Protein AF-A0A973KU12-F1 (afdb_monomer)

Sequence (62 aa):
MKSLRKKVAAAAGTASATTNLAPHWTASYLECQTLGNKLAQDGRLTGFNCVAKGNGIWMMPW

Foldseek 3Di:
DDDDPPPPPPPLPQPPLVQPDDKDWDAAPVRLVVVQVVCVVVSNASGWDFPDDDNTTITHTD

Nearest PDB structures (foldseek):
  5j4d-assembly1_QA  TM=5.715E-01  e=1.052E+00  Thermus thermophilus HB27
  1sei-assembly1_B  TM=5.199E-01  e=2.051E+00  Geobacillus stearothermophilus
  4v61-assembly1_AH  TM=5.504E-01  e=2.344E+00  Spinacia oleracea
  8uu4-assembly1_h  TM=6.054E-01  e=5.220E+00  Listeria innocua
  8fmw-assembly1_H  TM=5.438E-01  e=9.516E+00  Borreliella burgdorferi B31

Structure (mmCIF, N/CA/C/O backbone):
data_AF-A0A973KU12-F1
#
_entry.id   AF-A0A973KU12-F1
#
loop_
_atom_site.group_PDB
_atom_site.id
_atom_site.type_symbol
_atom_site.label_atom_id
_atom_site.label_alt_id
_atom_site.label_comp_id
_atom_site.label_asym_id
_atom_site.label_entity_id
_atom_site.label_seq_id
_atom_site.pdbx_PDB_ins_code
_atom_site.Cartn_x
_atom_site.Cartn_y
_atom_site.Cartn_z
_atom_site.occupancy
_atom_site.B_iso_or_equiv
_atom_site.auth_seq_id
_atom_site.auth_comp_id
_atom_site.auth_asym_id
_atom_site.auth_atom_id
_atom_site.pdbx_PDB_model_num
ATOM 1 N N . MET A 1 1 ? 20.879 -22.369 32.086 1.00 41.47 1 MET A N 1
ATOM 2 C CA . MET A 1 1 ? 19.681 -22.994 31.477 1.00 41.47 1 MET A CA 1
ATOM 3 C C . MET A 1 1 ? 18.706 -21.874 31.110 1.00 41.47 1 MET A C 1
ATOM 5 O O . MET A 1 1 ? 18.557 -20.948 31.893 1.00 41.47 1 MET A O 1
ATOM 9 N N . LYS A 1 2 ? 18.192 -21.884 29.869 1.00 46.75 2 LYS A N 1
ATOM 10 C CA . LYS A 1 2 ? 17.432 -20.809 29.191 1.00 46.75 2 LYS A CA 1
ATOM 11 C C . LYS A 1 2 ? 16.177 -20.384 29.966 1.00 46.75 2 LYS A C 1
ATOM 13 O O . LYS A 1 2 ? 15.383 -21.249 30.307 1.00 46.75 2 LYS A O 1
ATOM 18 N N . SER A 1 3 ? 15.940 -19.077 30.118 1.00 47.28 3 SER A N 1
ATOM 19 C CA . SER A 1 3 ? 14.653 -18.563 30.601 1.00 47.28 3 SER A CA 1
ATOM 20 C C . SER A 1 3 ? 14.116 -17.437 29.709 1.00 47.28 3 SER A C 1
ATOM 22 O O . SER A 1 3 ? 14.691 -16.358 29.611 1.00 47.28 3 SER A O 1
ATOM 24 N N . LEU A 1 4 ? 13.027 -17.787 29.019 1.00 55.91 4 LEU A N 1
ATOM 25 C CA . LEU A 1 4 ? 11.940 -16.962 28.486 1.00 55.91 4 LEU A CA 1
ATOM 26 C C . LEU A 1 4 ? 12.261 -15.761 27.572 1.00 55.91 4 LEU A C 1
ATOM 28 O O . LEU A 1 4 ? 12.155 -14.602 27.959 1.00 55.91 4 LEU A O 1
ATOM 32 N N . ARG A 1 5 ? 12.398 -16.034 26.265 1.00 53.94 5 ARG A N 1
ATOM 33 C CA . ARG A 1 5 ? 11.891 -15.100 25.242 1.00 53.94 5 ARG A CA 1
ATOM 34 C C . ARG A 1 5 ? 10.377 -15.279 25.161 1.00 53.94 5 ARG A C 1
ATOM 36 O O . ARG A 1 5 ? 9.895 -16.162 24.452 1.00 53.94 5 ARG A O 1
ATOM 43 N N . LYS A 1 6 ? 9.634 -14.474 25.922 1.00 49.78 6 LYS A N 1
ATOM 44 C CA . LYS A 1 6 ? 8.178 -14.351 25.796 1.00 49.78 6 LYS A CA 1
ATOM 45 C C . LYS A 1 6 ? 7.904 -13.784 24.398 1.00 49.78 6 LYS A C 1
ATOM 47 O O . LYS A 1 6 ? 8.002 -12.582 24.183 1.00 49.78 6 LYS A O 1
ATOM 52 N N . LYS A 1 7 ? 7.672 -14.665 23.418 1.00 53.94 7 LYS A N 1
ATOM 53 C CA . LYS A 1 7 ? 7.161 -14.282 22.100 1.00 53.94 7 LYS A CA 1
ATOM 54 C C . LYS A 1 7 ? 5.773 -13.713 22.347 1.00 53.94 7 LYS A C 1
ATOM 56 O O . LYS A 1 7 ? 4.816 -14.466 22.498 1.00 53.94 7 LYS A O 1
ATOM 61 N N . VAL A 1 8 ? 5.685 -12.393 22.461 1.00 56.97 8 VAL A N 1
ATOM 62 C CA . VAL A 1 8 ? 4.417 -11.694 22.308 1.00 56.97 8 VAL A CA 1
ATOM 63 C C . VAL A 1 8 ? 4.015 -11.960 20.867 1.00 56.97 8 VAL A C 1
ATOM 65 O O . VAL A 1 8 ? 4.561 -11.373 19.936 1.00 56.97 8 VAL A O 1
ATOM 68 N N . ALA A 1 9 ? 3.146 -12.952 20.686 1.00 50.16 9 ALA A N 1
ATOM 69 C CA . ALA A 1 9 ? 2.381 -13.105 19.472 1.00 50.16 9 ALA A CA 1
ATOM 70 C C . ALA A 1 9 ? 1.546 -11.831 19.373 1.00 50.16 9 ALA A C 1
ATOM 72 O O . ALA A 1 9 ? 0.505 -11.709 20.015 1.00 50.16 9 ALA A O 1
ATOM 73 N N . ALA A 1 10 ? 2.062 -10.846 18.640 1.00 52.44 10 ALA A N 1
AT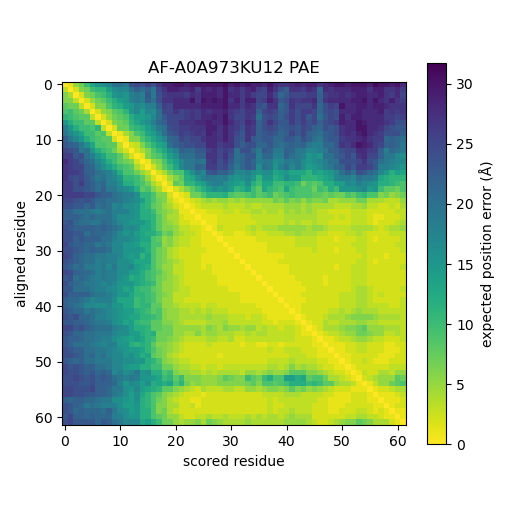OM 74 C CA . ALA A 1 10 ? 1.229 -9.812 18.076 1.00 52.44 10 ALA A CA 1
ATOM 75 C C . ALA A 1 10 ? 0.261 -10.564 17.166 1.00 52.44 10 ALA A C 1
ATOM 77 O O . ALA A 1 10 ? 0.593 -10.922 16.037 1.00 52.44 10 ALA A O 1
ATOM 78 N N . ALA A 1 11 ? -0.902 -10.908 17.716 1.00 45.97 11 ALA A N 1
ATOM 79 C CA . ALA A 1 11 ? -2.071 -11.177 16.922 1.00 45.97 11 ALA A CA 1
ATOM 80 C C . ALA A 1 11 ? -2.295 -9.886 16.137 1.00 45.97 11 ALA A C 1
ATOM 82 O O . ALA A 1 11 ? -2.938 -8.954 16.616 1.00 45.97 11 ALA A O 1
ATOM 83 N N . ALA A 1 12 ? -1.704 -9.818 14.945 1.00 49.78 12 ALA A N 1
ATOM 84 C CA . ALA A 1 12 ? -2.237 -9.037 13.853 1.00 49.78 12 ALA A CA 1
ATOM 85 C C . ALA A 1 12 ? -3.596 -9.674 13.556 1.00 49.78 12 ALA A C 1
ATOM 87 O O . ALA A 1 12 ? -3.750 -10.463 12.627 1.00 49.78 12 ALA A O 1
ATOM 88 N N . GLY A 1 13 ? -4.556 -9.424 14.454 1.00 43.94 13 GLY A N 1
ATOM 89 C CA . GLY A 1 13 ? -5.954 -9.567 14.144 1.00 43.94 13 GLY A CA 1
ATOM 90 C C . GLY A 1 13 ? -6.107 -8.787 12.862 1.00 43.94 13 GLY A C 1
ATOM 91 O O . GLY A 1 13 ? -5.734 -7.614 12.799 1.00 43.94 13 GLY A O 1
ATOM 92 N N . THR A 1 14 ? -6.519 -9.487 11.820 1.00 49.50 14 THR A N 1
ATOM 93 C CA . THR A 1 14 ? -6.962 -8.907 10.568 1.00 49.50 14 THR A CA 1
ATOM 94 C C . THR A 1 14 ? -8.163 -8.053 10.949 1.00 49.50 14 THR A C 1
ATOM 96 O O . THR A 1 14 ? -9.304 -8.499 10.916 1.00 49.50 14 THR A O 1
ATOM 99 N N . ALA A 1 15 ? -7.907 -6.851 11.462 1.00 47.72 15 ALA A N 1
ATOM 100 C CA . ALA A 1 15 ? -8.919 -5.833 11.557 1.00 47.72 15 ALA A CA 1
ATOM 101 C C . ALA A 1 15 ? -9.334 -5.653 10.109 1.00 47.72 15 ALA A C 1
ATOM 103 O O . ALA A 1 15 ? -8.542 -5.152 9.342 1.00 47.72 15 ALA A O 1
ATOM 104 N N . SER A 1 16 ? -10.488 -6.137 9.667 1.00 44.19 16 SER A N 1
ATOM 105 C CA . SER A 1 16 ? -11.011 -5.683 8.383 1.00 44.19 16 SER A CA 1
ATOM 106 C C . SER A 1 16 ? -11.334 -4.200 8.554 1.00 44.19 16 SER A C 1
ATOM 108 O O . SER A 1 16 ? -12.478 -3.843 8.821 1.00 44.19 16 SER A O 1
ATOM 110 N N . ALA A 1 17 ? -10.331 -3.320 8.481 1.00 47.75 17 ALA A N 1
ATOM 111 C CA . ALA A 1 17 ? -10.582 -1.938 8.149 1.00 47.75 17 ALA A CA 1
ATOM 112 C C . ALA A 1 17 ? -11.102 -2.013 6.722 1.00 47.75 17 ALA A C 1
ATOM 114 O O . ALA A 1 17 ? -10.411 -2.488 5.821 1.00 47.75 17 ALA A O 1
ATOM 115 N N . THR A 1 18 ? -12.370 -1.657 6.548 1.00 49.41 18 THR A N 1
ATOM 116 C CA . THR A 1 18 ? -12.991 -1.561 5.237 1.00 49.41 18 THR A CA 1
ATOM 117 C C . THR A 1 18 ? -12.173 -0.561 4.440 1.00 49.41 18 THR A C 1
ATOM 119 O O . THR A 1 18 ? -12.330 0.652 4.586 1.00 49.41 18 THR A O 1
ATOM 122 N N . THR A 1 19 ? -11.236 -1.084 3.658 1.00 54.31 19 THR A N 1
ATOM 123 C CA . THR A 1 19 ? -10.327 -0.300 2.847 1.00 54.31 19 THR A CA 1
ATOM 124 C C . THR A 1 19 ? -11.169 0.401 1.792 1.00 54.31 19 THR A C 1
ATOM 126 O O . THR A 1 19 ? -11.544 -0.165 0.771 1.00 54.31 19 THR A O 1
ATOM 129 N N . ASN A 1 20 ? -11.519 1.653 2.073 1.00 63.31 20 ASN A N 1
ATOM 130 C CA . ASN A 1 20 ? -12.268 2.507 1.156 1.00 63.31 20 ASN A CA 1
ATOM 131 C C . ASN A 1 20 ? -11.320 3.287 0.226 1.00 63.31 20 ASN A C 1
ATOM 133 O O . ASN A 1 20 ? -11.712 4.246 -0.433 1.00 63.31 20 ASN A O 1
ATOM 137 N N . LEU A 1 21 ? -10.036 2.911 0.207 1.00 69.69 21 LEU A N 1
ATOM 138 C CA . LEU A 1 21 ? -9.082 3.408 -0.769 1.00 69.69 21 LEU A CA 1
ATOM 139 C C . LEU A 1 21 ? -9.045 2.464 -1.965 1.00 69.69 21 LEU A C 1
ATOM 141 O O . LEU A 1 21 ? -8.727 1.286 -1.840 1.00 69.69 21 LEU A O 1
ATOM 145 N N . ALA A 1 22 ? -9.310 3.018 -3.142 1.00 81.12 22 ALA A N 1
ATOM 146 C CA . ALA A 1 22 ? -8.985 2.356 -4.391 1.00 81.12 22 ALA A CA 1
ATOM 147 C C . ALA A 1 22 ? -7.456 2.210 -4.543 1.00 81.12 22 ALA A C 1
ATOM 149 O O . ALA A 1 22 ? -6.696 2.956 -3.910 1.00 81.12 22 ALA A O 1
ATOM 150 N N . PRO A 1 23 ? -6.992 1.295 -5.412 1.00 85.31 23 PRO A N 1
ATOM 151 C CA . PRO A 1 23 ? -5.593 1.225 -5.793 1.00 85.31 23 PRO A CA 1
ATOM 152 C C . PRO A 1 23 ? -5.059 2.596 -6.211 1.00 85.31 23 PRO A C 1
ATOM 154 O O . PRO A 1 23 ? -5.662 3.279 -7.042 1.00 85.31 23 PRO A O 1
ATOM 157 N N . HIS A 1 24 ? -3.925 2.992 -5.642 1.00 86.00 24 HIS A N 1
ATOM 158 C CA . HIS A 1 24 ? -3.331 4.300 -5.883 1.00 86.00 24 HIS A CA 1
ATOM 159 C C . HIS A 1 24 ? -2.000 4.152 -6.606 1.00 86.00 24 HIS A C 1
ATOM 161 O O . HIS A 1 24 ? -1.133 3.392 -6.178 1.00 86.00 24 HIS A O 1
ATOM 167 N N . TRP A 1 25 ? -1.825 4.877 -7.705 1.00 90.44 25 TRP A N 1
ATOM 168 C CA . TRP A 1 25 ? -0.543 4.912 -8.391 1.00 90.44 25 TRP A CA 1
ATOM 169 C C . TRP A 1 25 ? 0.440 5.812 -7.643 1.00 90.44 25 TRP A C 1
ATOM 171 O O . TRP A 1 25 ? 0.082 6.885 -7.169 1.00 90.44 25 TRP A O 1
ATOM 181 N N . THR A 1 26 ? 1.692 5.383 -7.579 1.00 89.81 26 THR A N 1
ATOM 182 C CA . THR A 1 26 ? 2.806 6.115 -6.982 1.00 89.81 26 THR A CA 1
ATOM 183 C C . THR A 1 26 ? 4.021 6.042 -7.899 1.00 89.81 26 THR A C 1
ATOM 185 O O . THR A 1 26 ? 4.244 5.048 -8.603 1.00 89.81 26 THR A O 1
ATOM 188 N N . ALA A 1 27 ? 4.831 7.098 -7.875 1.00 89.31 27 ALA A N 1
ATOM 189 C CA . ALA A 1 27 ? 5.999 7.213 -8.742 1.00 89.31 27 ALA A CA 1
ATOM 190 C C . ALA A 1 27 ? 7.149 6.274 -8.336 1.00 89.31 27 ALA A C 1
ATOM 192 O O . ALA A 1 27 ? 8.011 5.962 -9.153 1.00 89.31 27 ALA A O 1
ATOM 193 N N . SER A 1 28 ? 7.187 5.819 -7.080 1.00 92.12 28 SER A N 1
ATOM 194 C CA . SER A 1 28 ? 8.262 4.967 -6.570 1.00 92.12 28 SER A CA 1
ATOM 195 C C . SER A 1 28 ? 7.803 4.079 -5.414 1.00 92.12 28 SER A C 1
ATOM 197 O O . SER A 1 28 ? 6.781 4.319 -4.773 1.00 92.12 28 SER A O 1
ATOM 199 N N . TYR A 1 29 ? 8.595 3.050 -5.109 1.00 91.56 29 TYR A N 1
ATOM 200 C CA . TYR A 1 29 ? 8.284 2.122 -4.019 1.00 91.56 29 TYR A CA 1
ATOM 201 C C . TYR A 1 29 ? 8.353 2.806 -2.648 1.00 91.56 29 TYR A C 1
ATOM 203 O O . TYR A 1 29 ? 7.582 2.483 -1.747 1.00 91.56 29 TYR A O 1
ATOM 211 N N . LEU A 1 30 ? 9.255 3.782 -2.500 1.00 94.44 30 LEU A N 1
ATOM 212 C CA . LEU A 1 30 ? 9.392 4.567 -1.276 1.00 94.44 30 LEU A CA 1
ATOM 213 C C . LEU A 1 30 ? 8.150 5.429 -1.019 1.00 94.44 30 LEU A C 1
ATOM 215 O O . LEU A 1 30 ? 7.659 5.465 0.108 1.00 94.44 30 LEU A O 1
ATOM 219 N N . GLU A 1 31 ? 7.619 6.069 -2.063 1.00 91.38 31 GLU A N 1
ATOM 220 C CA . GLU A 1 31 ? 6.363 6.827 -2.000 1.00 91.38 31 GLU A CA 1
ATOM 221 C C . GLU A 1 31 ? 5.195 5.925 -1.593 1.00 91.38 31 GLU A C 1
ATOM 223 O O . GLU A 1 31 ? 4.469 6.246 -0.653 1.00 91.38 31 GLU A O 1
ATOM 228 N N . CYS A 1 32 ? 5.066 4.754 -2.226 1.00 92.19 32 CYS A N 1
ATOM 229 C CA . CYS A 1 32 ? 4.043 3.776 -1.863 1.00 92.19 32 CYS A CA 1
ATOM 230 C C . CYS A 1 32 ? 4.131 3.344 -0.395 1.00 92.19 32 CYS A C 1
ATOM 232 O O . CYS A 1 32 ? 3.122 3.357 0.309 1.00 92.19 32 CYS A O 1
ATOM 234 N N . GLN A 1 33 ? 5.330 3.007 0.092 1.00 93.38 33 GLN A N 1
ATOM 235 C CA . GLN A 1 33 ? 5.506 2.627 1.494 1.00 93.38 33 GLN A CA 1
ATOM 236 C C . GLN A 1 33 ? 5.190 3.772 2.449 1.00 93.38 33 GLN A C 1
ATOM 238 O O . GLN A 1 33 ? 4.549 3.555 3.473 1.00 93.38 33 GLN A O 1
ATOM 243 N N . THR A 1 34 ? 5.627 4.986 2.125 1.00 94.38 34 THR A N 1
ATOM 244 C CA . THR A 1 34 ? 5.406 6.156 2.981 1.00 94.38 34 THR A CA 1
ATOM 245 C C . THR A 1 34 ? 3.917 6.472 3.081 1.00 94.38 34 THR A C 1
ATOM 247 O O . THR A 1 34 ? 3.397 6.641 4.186 1.00 94.38 34 THR A O 1
ATOM 250 N N . LEU A 1 35 ? 3.213 6.479 1.946 1.00 90.44 35 LEU A N 1
ATOM 251 C CA . LEU A 1 35 ? 1.774 6.710 1.893 1.00 90.44 35 LEU A CA 1
ATOM 252 C C . LEU A 1 35 ? 0.999 5.602 2.612 1.00 90.44 35 LEU A C 1
ATOM 254 O O . LEU A 1 35 ? 0.172 5.898 3.471 1.00 90.44 35 LEU A O 1
ATOM 258 N N . GLY A 1 36 ? 1.282 4.339 2.296 1.00 90.62 36 GLY A N 1
ATOM 259 C CA . GLY A 1 36 ? 0.596 3.203 2.900 1.00 90.62 36 GLY A CA 1
ATOM 260 C C . GLY A 1 36 ? 0.799 3.134 4.413 1.00 90.62 36 GLY A C 1
ATOM 261 O O . GLY A 1 36 ? -0.170 2.946 5.144 1.00 90.62 36 GLY A O 1
ATOM 262 N N . ASN A 1 37 ? 2.022 3.375 4.901 1.00 91.94 37 ASN A N 1
ATOM 263 C CA . ASN A 1 37 ? 2.308 3.411 6.338 1.00 91.94 37 ASN A CA 1
ATOM 264 C C . ASN A 1 37 ? 1.552 4.539 7.033 1.00 91.94 37 ASN A C 1
ATOM 266 O O . ASN A 1 37 ? 0.955 4.307 8.081 1.00 91.94 37 ASN A O 1
ATOM 270 N N . LYS A 1 38 ? 1.533 5.738 6.440 1.00 90.94 38 LYS A N 1
ATOM 271 C CA . LYS A 1 38 ? 0.772 6.867 6.982 1.00 90.94 38 LYS A CA 1
ATOM 272 C C . LYS A 1 38 ? -0.716 6.531 7.074 1.00 90.94 38 LYS A C 1
ATOM 274 O O . LYS A 1 38 ? -1.331 6.727 8.112 1.00 90.94 38 LYS A O 1
ATOM 279 N N . LEU A 1 39 ? -1.285 5.965 6.013 1.00 88.94 39 LEU A N 1
ATOM 280 C CA . LEU A 1 39 ? -2.702 5.608 5.979 1.00 88.94 39 LEU A CA 1
ATOM 281 C C . LEU A 1 39 ? -3.054 4.455 6.929 1.00 88.94 39 LEU A C 1
ATOM 283 O O . LEU A 1 39 ? -4.140 4.460 7.504 1.00 88.94 39 LEU A O 1
ATOM 287 N N . ALA A 1 40 ? -2.154 3.489 7.115 1.00 87.00 40 ALA A N 1
ATOM 288 C CA . ALA A 1 40 ? -2.320 2.430 8.106 1.00 87.00 40 ALA A CA 1
ATOM 289 C C . ALA A 1 40 ? -2.255 2.984 9.541 1.00 87.00 40 ALA A C 1
ATOM 291 O O . ALA A 1 40 ? -3.067 2.611 10.383 1.00 87.00 40 ALA A O 1
ATOM 292 N N . GLN A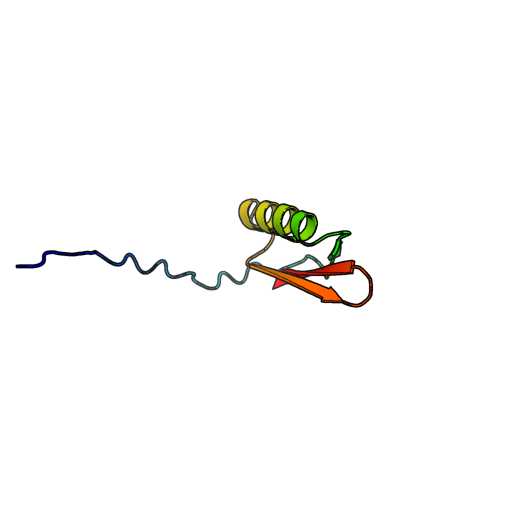 1 41 ? -1.341 3.923 9.811 1.00 87.75 41 GLN A N 1
ATOM 293 C CA . GLN A 1 41 ? -1.238 4.619 11.102 1.00 87.75 41 GLN A CA 1
ATOM 294 C C . GLN A 1 41 ? -2.463 5.488 11.398 1.00 87.75 41 GLN A C 1
ATOM 296 O O . GLN A 1 41 ? -2.937 5.507 12.531 1.00 87.75 41 GLN A O 1
ATOM 301 N N . ASP A 1 42 ? -3.012 6.141 10.375 1.00 86.56 42 ASP A N 1
ATOM 302 C CA . ASP A 1 42 ? -4.252 6.915 10.466 1.00 86.56 42 ASP A CA 1
ATOM 303 C C . ASP A 1 42 ? -5.504 6.015 10.599 1.00 86.56 42 ASP A C 1
ATOM 305 O O . ASP A 1 42 ? -6.625 6.520 10.662 1.00 86.56 42 ASP A O 1
ATOM 309 N N . GLY A 1 43 ? -5.350 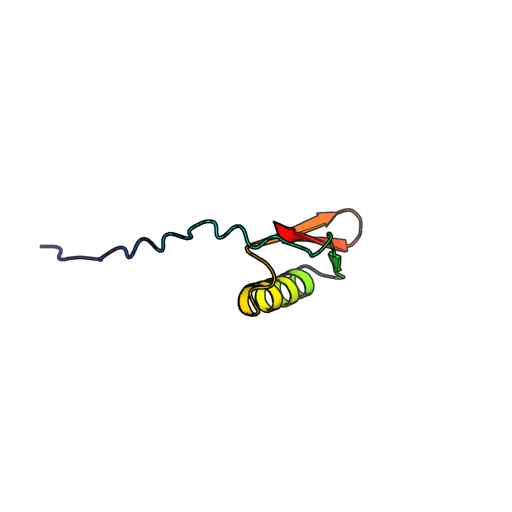4.683 10.596 1.00 84.62 43 GLY A N 1
ATOM 310 C CA . GLY A 1 43 ? -6.456 3.722 10.676 1.00 84.62 43 GLY A CA 1
ATOM 311 C C . GLY A 1 43 ? -7.341 3.684 9.426 1.00 84.62 43 GLY A C 1
ATOM 312 O O . GLY A 1 43 ? -8.456 3.168 9.467 1.00 84.62 43 GLY A O 1
ATOM 313 N N . ARG A 1 44 ? -6.865 4.246 8.307 1.00 83.31 44 ARG A N 1
ATOM 314 C CA . ARG A 1 44 ? -7.587 4.300 7.025 1.00 83.31 44 ARG A CA 1
ATOM 315 C C . ARG A 1 44 ? -7.405 3.040 6.184 1.00 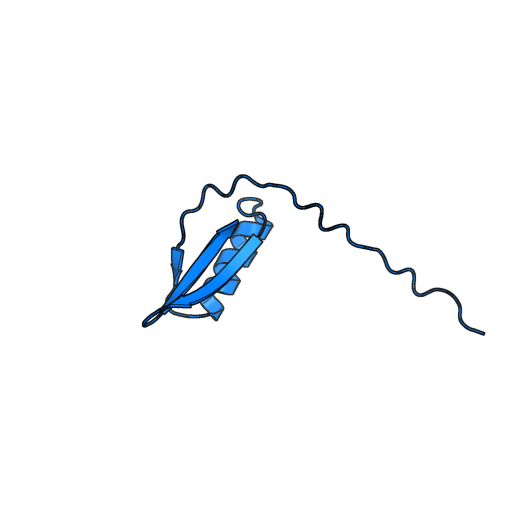83.31 44 ARG A C 1
ATOM 317 O O . ARG A 1 44 ? -8.194 2.817 5.270 1.00 83.31 44 ARG A O 1
ATOM 324 N N . LEU A 1 45 ? -6.362 2.263 6.470 1.00 82.44 45 LEU A N 1
ATOM 325 C CA . LEU A 1 45 ? -6.039 0.991 5.831 1.00 82.44 45 LEU A CA 1
ATOM 326 C C . LEU A 1 45 ? -5.724 -0.052 6.900 1.00 82.44 45 LEU A C 1
ATOM 328 O O . LEU A 1 45 ? -5.069 0.266 7.890 1.00 82.44 45 LEU A O 1
ATOM 332 N N . THR A 1 46 ? -6.109 -1.304 6.663 1.00 81.56 46 THR A N 1
ATOM 333 C CA . THR A 1 46 ? -5.591 -2.428 7.460 1.00 81.56 46 THR A CA 1
ATOM 334 C C . THR A 1 46 ? -4.174 -2.768 7.031 1.00 81.56 46 THR A C 1
ATOM 336 O O . THR A 1 46 ? -3.291 -3.021 7.850 1.00 81.56 46 THR A O 1
ATOM 339 N N . GLY A 1 47 ? -3.976 -2.810 5.717 1.00 83.62 47 GLY A N 1
ATOM 340 C CA . GLY A 1 47 ? -2.731 -3.184 5.083 1.00 83.62 47 GLY A CA 1
ATOM 341 C C . GLY A 1 47 ? -2.703 -2.727 3.634 1.00 83.62 47 GLY A C 1
ATOM 342 O O . GLY A 1 47 ? -3.699 -2.278 3.064 1.00 83.62 47 GLY A O 1
ATOM 343 N N . PHE A 1 48 ? -1.518 -2.799 3.044 1.00 89.44 48 PHE A N 1
ATOM 344 C CA . PHE A 1 48 ? -1.285 -2.417 1.661 1.00 89.44 48 PHE A CA 1
ATOM 345 C C . PHE A 1 48 ? -0.078 -3.160 1.093 1.00 89.44 48 PHE A C 1
ATOM 347 O O . PHE A 1 48 ? 0.846 -3.514 1.825 1.00 89.44 48 PHE A O 1
ATOM 354 N N . ASN A 1 49 ? -0.075 -3.375 -0.223 1.00 91.19 49 ASN A N 1
ATOM 355 C CA . ASN A 1 49 ? 1.078 -3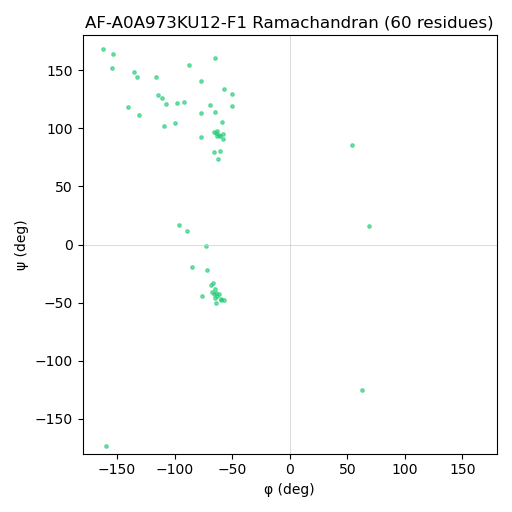.855 -0.981 1.00 91.19 49 ASN A CA 1
ATOM 356 C C . ASN A 1 49 ? 1.493 -2.780 -1.959 1.00 91.19 49 ASN A C 1
ATOM 358 O O . ASN A 1 49 ? 0.662 -2.138 -2.596 1.00 91.19 49 ASN A O 1
ATOM 362 N N . CYS A 1 50 ? 2.795 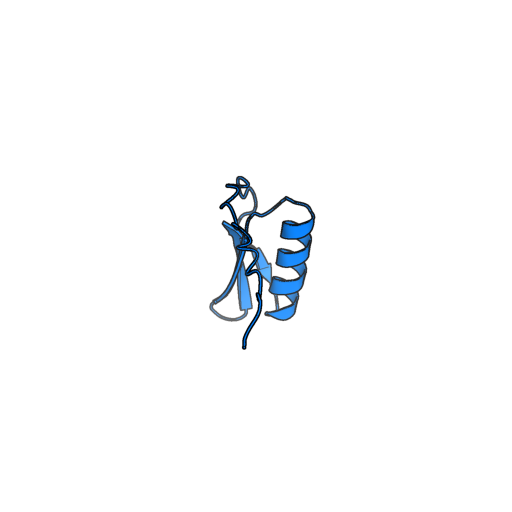-2.684 -2.151 1.00 91.69 50 CYS A N 1
ATOM 363 C CA . CYS A 1 50 ? 3.393 -1.899 -3.207 1.00 91.69 50 CYS A CA 1
ATOM 364 C C . CYS A 1 50 ? 3.763 -2.842 -4.346 1.00 91.69 50 CYS A C 1
ATOM 366 O O . CYS A 1 50 ? 4.717 -3.609 -4.243 1.00 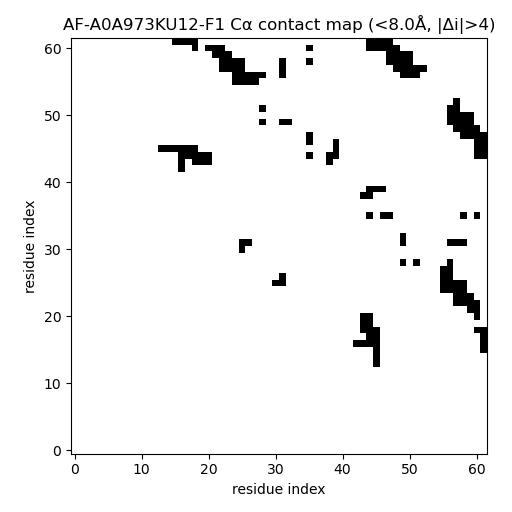91.69 50 CYS A O 1
ATOM 368 N N . VAL A 1 51 ? 2.981 -2.823 -5.422 1.00 91.31 51 VAL A N 1
ATOM 369 C CA . VAL A 1 51 ? 3.168 -3.712 -6.572 1.00 91.31 51 VAL A CA 1
ATOM 370 C C . VAL A 1 51 ? 3.720 -2.907 -7.739 1.00 91.31 51 VAL A C 1
ATOM 372 O O . VAL A 1 51 ? 3.084 -1.965 -8.205 1.00 91.31 51 VAL A O 1
ATOM 375 N N . ALA A 1 52 ? 4.892 -3.281 -8.247 1.00 91.19 52 ALA A N 1
ATOM 376 C CA . ALA A 1 52 ? 5.398 -2.714 -9.492 1.00 91.19 52 ALA A CA 1
ATOM 377 C C . ALA A 1 52 ? 4.541 -3.201 -10.668 1.00 91.19 52 ALA A C 1
ATOM 379 O O . ALA A 1 52 ? 4.432 -4.405 -10.902 1.00 91.19 52 ALA A O 1
ATOM 380 N N . LYS A 1 53 ? 3.912 -2.277 -11.402 1.00 87.56 53 LYS A N 1
ATOM 381 C CA . LYS A 1 53 ? 3.078 -2.606 -12.565 1.00 87.56 53 LYS A CA 1
ATOM 382 C C . LYS A 1 53 ? 3.293 -1.577 -13.670 1.00 87.56 53 LYS A C 1
ATOM 384 O O . LYS A 1 53 ? 2.983 -0.397 -13.506 1.00 87.56 53 LYS A O 1
ATOM 389 N N . GLY A 1 54 ? 3.791 -2.047 -14.814 1.00 84.19 54 GLY A N 1
ATOM 390 C CA . GLY A 1 54 ? 4.192 -1.181 -15.922 1.00 84.19 54 GLY A CA 1
ATOM 391 C C . GLY A 1 54 ? 5.346 -0.269 -15.507 1.00 84.19 54 GLY A C 1
ATOM 392 O O . GLY A 1 54 ? 6.353 -0.747 -14.995 1.00 84.19 54 GLY A O 1
ATOM 393 N N . ASN A 1 55 ? 5.166 1.041 -15.681 1.00 83.94 55 ASN A N 1
ATOM 394 C CA . ASN A 1 55 ? 6.207 2.047 -15.440 1.00 83.94 55 ASN A CA 1
ATOM 395 C C . ASN A 1 55 ? 6.123 2.710 -14.051 1.00 83.94 55 ASN A C 1
ATOM 397 O O . ASN A 1 55 ? 6.688 3.781 -13.853 1.00 83.94 55 ASN A O 1
ATOM 401 N N . GLY A 1 56 ? 5.396 2.132 -13.091 1.00 88.94 56 GLY A N 1
ATOM 402 C CA . GLY A 1 56 ? 5.299 2.697 -11.743 1.00 88.94 56 GLY A CA 1
ATOM 403 C C . GLY A 1 56 ? 4.860 1.688 -10.690 1.00 88.94 56 GLY A C 1
ATOM 404 O O . GLY A 1 56 ? 4.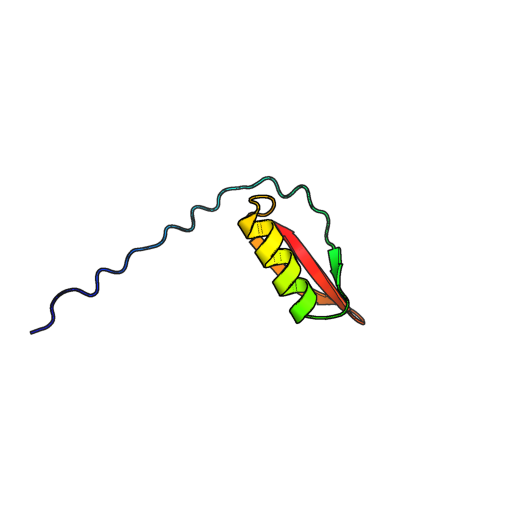752 0.488 -10.962 1.00 88.94 56 GLY A O 1
ATOM 405 N N . ILE A 1 57 ? 4.616 2.178 -9.474 1.00 94.06 57 ILE A N 1
ATOM 406 C CA . ILE A 1 57 ? 4.243 1.348 -8.327 1.00 94.06 57 ILE A CA 1
ATOM 407 C C . ILE A 1 57 ? 2.791 1.620 -7.958 1.00 94.06 57 ILE A C 1
ATOM 409 O O . ILE A 1 57 ? 2.402 2.754 -7.705 1.00 94.06 57 ILE A O 1
ATOM 413 N N . TRP A 1 58 ? 1.984 0.573 -7.895 1.00 90.56 58 TRP A N 1
ATOM 414 C CA . TRP A 1 58 ? 0.607 0.645 -7.437 1.00 90.56 58 TRP A CA 1
ATOM 415 C C . TRP A 1 58 ? 0.526 0.219 -5.980 1.00 90.56 58 TRP A C 1
ATOM 417 O O . TRP A 1 58 ? 0.893 -0.901 -5.626 1.00 90.56 58 TRP A O 1
ATOM 427 N N . MET A 1 59 ? 0.015 1.113 -5.145 1.00 91.06 59 MET A N 1
ATOM 428 C CA . MET A 1 59 ? -0.418 0.801 -3.797 1.00 91.06 59 MET A CA 1
ATOM 429 C C . MET A 1 59 ? -1.775 0.103 -3.877 1.00 91.06 59 MET A C 1
ATOM 431 O O . MET A 1 59 ? -2.765 0.703 -4.290 1.00 91.06 59 MET A O 1
ATOM 435 N N . MET A 1 60 ? -1.807 -1.167 -3.499 1.00 89.69 60 MET A N 1
ATOM 436 C CA . MET A 1 60 ? -2.987 -2.027 -3.484 1.00 89.69 60 MET A CA 1
ATOM 437 C C . MET A 1 60 ? -3.373 -2.279 -2.026 1.00 89.69 60 MET A C 1
ATOM 439 O O . MET A 1 60 ? -2.691 -3.063 -1.364 1.00 89.69 60 MET A O 1
ATOM 443 N N . PRO A 1 61 ? -4.393 -1.600 -1.495 1.00 85.25 61 PRO A N 1
ATOM 444 C CA . PRO A 1 61 ? -4.799 -1.779 -0.110 1.00 85.25 61 PRO A CA 1
ATOM 445 C C . PRO A 1 61 ? -5.814 -2.932 0.062 1.00 85.25 61 PRO A C 1
ATOM 447 O O . PRO A 1 61 ? -6.520 -3.269 -0.891 1.00 85.25 61 PRO A O 1
ATOM 450 N N . TRP A 1 62 ? -5.881 -3.540 1.256 1.00 81.00 62 TRP A N 1
ATOM 451 C CA . TRP A 1 62 ? -6.880 -4.558 1.644 1.00 81.00 62 TRP A CA 1
ATOM 452 C C . TRP A 1 62 ? -7.302 -4.419 3.105 1.00 81.00 62 TRP A C 1
ATOM 454 O O . TRP A 1 62 ? -6.506 -3.923 3.935 1.00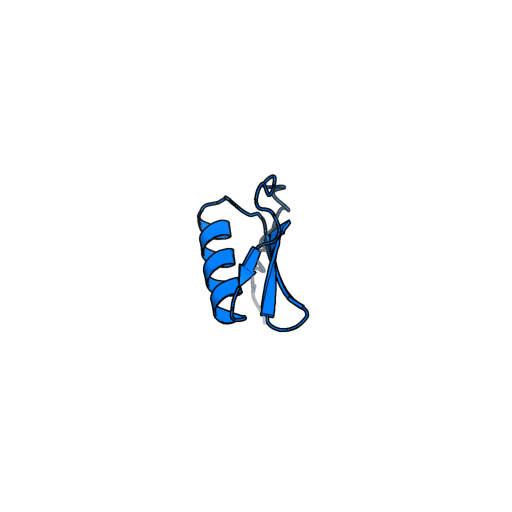 81.00 62 TRP A O 1
#

Mean predicted aligned error: 11.17 Å

Secondary structure (DSSP, 8-state):
--------------------PPPEEESSHHHHHHHHHHHHHTTS-S-EEEEEETTEEEEEE-

pLDDT: mean 75.91, std 18.37, range [41.47, 94.44]

Solvent-accessible surface area (backbone atoms only — not comparable to full-atom values): 3804 Å² total; per-residue (Å²): 135,93,82,80,84,78,75,77,76,75,75,78,65,80,56,80,36,77,44,81,56,72,73,40,82,28,87,35,66,66,55,27,50,54,52,46,51,52,36,36,73,72,64,56,25,54,42,64,44,71,41,80,56,90,95,33,19,33,30,43,56,72

Radius of gyration: 15.68 Å; Cα contacts (8 Å, |Δi|>4): 89; chains: 1; bounding box: 33×30×47 Å